Protein AF-A0A7C9NLP8-F1 (afdb_monomer_lite)

Structure (mmCIF, N/CA/C/O backbone):
data_AF-A0A7C9NLP8-F1
#
_entry.id   AF-A0A7C9NLP8-F1
#
loop_
_atom_site.group_PDB
_atom_site.id
_atom_site.type_symbol
_atom_site.label_atom_id
_atom_site.label_alt_id
_atom_site.label_comp_id
_atom_site.label_asym_id
_atom_site.label_entity_id
_atom_site.label_seq_id
_atom_site.pdbx_PDB_ins_code
_atom_site.Cartn_x
_atom_site.Cartn_y
_atom_site.Cartn_z
_atom_site.occupancy
_atom_site.B_iso_or_equiv
_atom_site.auth_seq_id
_atom_site.auth_comp_id
_atom_site.auth_asym_id
_atom_site.auth_atom_id
_atom_site.pdbx_PDB_model_num
ATOM 1 N N . MET A 1 1 ? -6.462 -31.521 17.961 1.00 46.88 1 MET A N 1
ATOM 2 C CA . MET A 1 1 ? -7.650 -30.690 18.252 1.00 46.88 1 MET A CA 1
ATOM 3 C C . MET A 1 1 ? -7.185 -29.260 18.517 1.00 46.88 1 MET A C 1
ATOM 5 O O . MET A 1 1 ? -6.992 -28.891 19.660 1.00 46.88 1 MET A O 1
ATOM 9 N N . PHE A 1 2 ? -6.935 -28.476 17.466 1.00 55.44 2 PHE A N 1
ATOM 10 C CA . PHE A 1 2 ? -6.657 -27.037 17.570 1.00 55.44 2 PHE A CA 1
ATOM 11 C C . PHE A 1 2 ? -7.689 -26.317 16.698 1.00 55.44 2 PHE A C 1
ATOM 13 O O . PHE A 1 2 ? -7.514 -26.178 15.493 1.00 55.44 2 PHE A O 1
ATOM 20 N N . ARG A 1 3 ? -8.830 -25.968 17.295 1.00 55.03 3 ARG A N 1
ATOM 21 C CA . ARG A 1 3 ? -9.886 -25.148 16.680 1.00 55.03 3 ARG A CA 1
ATOM 22 C C . ARG A 1 3 ? -10.400 -24.160 17.724 1.00 55.03 3 ARG A C 1
ATOM 24 O O . ARG A 1 3 ? -11.498 -24.298 18.242 1.00 55.03 3 ARG A O 1
ATOM 31 N N . GLY A 1 4 ? -9.558 -23.194 18.061 1.00 62.84 4 GLY A N 1
ATOM 32 C CA . GLY A 1 4 ? -9.968 -21.932 18.671 1.00 62.84 4 GLY A CA 1
ATOM 33 C C . GLY A 1 4 ? -9.378 -20.800 17.827 1.00 62.84 4 GLY A C 1
ATOM 34 O O . GLY A 1 4 ? -8.286 -20.995 17.285 1.00 62.84 4 GLY A O 1
ATOM 35 N N . PRO A 1 5 ? -10.076 -19.665 17.642 1.00 65.75 5 PRO A N 1
ATOM 36 C CA . PRO A 1 5 ? -9.507 -18.526 16.933 1.00 65.75 5 PRO A CA 1
ATOM 37 C C . PRO A 1 5 ? -8.230 -18.093 17.658 1.00 65.75 5 PRO A C 1
ATOM 39 O O . PRO A 1 5 ? -8.264 -17.776 18.845 1.00 65.75 5 PRO A O 1
ATOM 42 N N . ILE A 1 6 ? -7.098 -18.138 16.954 1.00 70.62 6 ILE A N 1
ATOM 43 C CA . ILE A 1 6 ? -5.818 -17.662 17.478 1.00 70.62 6 ILE A CA 1
ATOM 44 C C . ILE A 1 6 ? -5.991 -16.157 17.724 1.00 70.62 6 ILE A C 1
ATOM 46 O O . ILE A 1 6 ? -6.322 -15.443 16.772 1.00 70.62 6 ILE A O 1
ATOM 50 N N . PRO A 1 7 ? -5.821 -15.655 18.960 1.00 67.81 7 PRO A N 1
ATOM 51 C CA . PRO A 1 7 ? -5.897 -14.227 19.210 1.00 67.81 7 PRO A CA 1
ATOM 52 C C . PRO A 1 7 ? -4.739 -13.551 18.472 1.00 67.81 7 PRO A C 1
ATOM 54 O O . PRO A 1 7 ? -3.578 -13.672 18.859 1.00 67.81 7 PRO A O 1
ATOM 57 N N . LEU A 1 8 ? -5.058 -12.885 17.361 1.00 69.81 8 LEU A N 1
ATOM 58 C CA . LEU A 1 8 ? -4.087 -12.101 16.611 1.00 69.81 8 LEU A CA 1
ATOM 59 C C . LEU A 1 8 ? -3.717 -10.877 17.455 1.00 69.81 8 LEU A C 1
ATOM 61 O O . LEU A 1 8 ? -4.617 -10.146 17.883 1.00 69.81 8 LEU A O 1
ATOM 65 N N . PRO A 1 9 ? -2.421 -10.633 17.709 1.00 76.31 9 PRO A N 1
ATOM 66 C CA . PRO A 1 9 ? -2.021 -9.466 18.467 1.00 76.31 9 PRO A CA 1
ATOM 67 C C . PRO A 1 9 ? -2.441 -8.197 17.708 1.00 76.31 9 PRO A C 1
ATOM 69 O O . PRO A 1 9 ? -2.284 -8.135 16.485 1.00 76.31 9 PRO A O 1
ATOM 72 N N . PRO A 1 10 ? -2.940 -7.161 18.407 1.00 70.69 10 PRO A N 1
ATOM 73 C CA . PRO A 1 10 ? -3.459 -5.943 17.776 1.00 70.69 10 PRO A CA 1
ATOM 74 C C . PRO A 1 10 ? -2.398 -5.172 16.976 1.00 70.69 10 PRO A C 1
ATOM 76 O O . PRO A 1 10 ? -2.741 -4.363 16.120 1.00 70.69 10 PRO A O 1
ATOM 79 N N . ALA A 1 11 ? -1.114 -5.442 17.222 1.00 79.06 11 ALA A N 1
ATOM 80 C CA . ALA A 1 11 ? -0.002 -4.876 16.469 1.00 79.06 11 ALA A CA 1
ATOM 81 C C . ALA A 1 11 ? 0.175 -5.501 15.072 1.00 79.06 11 ALA A C 1
ATOM 83 O O . ALA A 1 11 ? 0.704 -4.842 14.181 1.00 79.06 11 ALA A O 1
ATOM 84 N N . LEU A 1 12 ? -0.270 -6.745 14.854 1.00 84.31 12 LEU A N 1
ATOM 85 C CA . LEU A 1 12 ? -0.026 -7.466 13.601 1.00 84.31 12 LEU A CA 1
ATOM 86 C C . LEU A 1 12 ? -0.678 -6.785 12.384 1.00 84.31 12 LEU A C 1
ATOM 88 O O . LEU A 1 12 ? 0.028 -6.565 11.402 1.00 84.31 12 LEU A O 1
ATOM 92 N N . PRO A 1 13 ? -1.968 -6.387 12.417 1.00 80.50 13 PRO A N 1
ATOM 93 C CA . PRO A 1 13 ? -2.584 -5.714 11.278 1.00 80.50 13 PRO A CA 1
ATOM 94 C C . PRO A 1 13 ? -1.885 -4.392 10.969 1.00 80.50 13 PRO A C 1
ATOM 96 O O . PRO A 1 13 ? -1.615 -4.106 9.813 1.00 80.50 13 PRO A O 1
ATOM 99 N N . ALA A 1 14 ? -1.532 -3.612 11.994 1.00 83.06 14 ALA A N 1
ATOM 100 C CA . ALA A 1 14 ? -0.823 -2.351 11.806 1.00 83.06 14 ALA A CA 1
ATOM 101 C C . ALA A 1 14 ? 0.552 -2.563 11.153 1.00 83.06 14 ALA A C 1
ATOM 103 O O . ALA A 1 14 ? 0.888 -1.855 10.207 1.00 83.06 14 ALA A O 1
ATOM 104 N N . ALA A 1 15 ? 1.309 -3.569 11.602 1.00 87.50 15 ALA A N 1
ATOM 105 C CA . ALA A 1 15 ? 2.596 -3.920 11.009 1.00 87.50 15 ALA A CA 1
ATOM 106 C C . ALA A 1 15 ? 2.454 -4.324 9.535 1.00 87.50 15 ALA A C 1
ATOM 108 O O . ALA A 1 15 ? 3.212 -3.839 8.703 1.00 87.50 15 ALA A O 1
ATOM 109 N N . VAL A 1 16 ? 1.454 -5.145 9.199 1.00 88.56 16 VAL A N 1
ATOM 110 C CA . VAL A 1 16 ? 1.171 -5.541 7.809 1.00 88.56 16 VAL A CA 1
ATOM 111 C C . VAL A 1 16 ? 0.894 -4.315 6.938 1.00 88.56 16 VAL A C 1
ATOM 113 O O . VAL A 1 16 ? 1.497 -4.176 5.883 1.00 88.56 16 VAL A O 1
ATOM 116 N N . MET A 1 17 ? 0.050 -3.388 7.396 1.00 86.69 17 MET A N 1
ATOM 117 C CA . MET A 1 17 ? -0.269 -2.171 6.639 1.00 86.69 17 MET A CA 1
ATOM 118 C C . MET A 1 17 ? 0.962 -1.297 6.390 1.00 86.69 17 MET A C 1
ATOM 120 O O . MET A 1 17 ? 1.144 -0.796 5.285 1.00 86.69 17 MET A O 1
ATOM 124 N N . VAL A 1 18 ? 1.814 -1.125 7.404 1.00 87.62 18 VAL A N 1
ATOM 125 C CA . VAL A 1 18 ? 3.046 -0.334 7.285 1.00 87.62 18 VAL A CA 1
ATOM 126 C C . VAL A 1 18 ? 4.044 -1.005 6.346 1.00 87.62 18 VAL A C 1
ATOM 128 O O . VAL A 1 18 ? 4.648 -0.321 5.528 1.00 87.62 18 VAL A O 1
ATOM 131 N N . LEU A 1 19 ? 4.203 -2.328 6.434 1.00 91.94 19 LEU A N 1
ATOM 132 C CA . LEU A 1 19 ? 5.106 -3.081 5.565 1.00 91.94 19 LEU A CA 1
ATOM 133 C C . LEU A 1 19 ? 4.666 -3.020 4.101 1.00 91.94 19 LEU A C 1
ATOM 135 O O . LEU A 1 19 ? 5.502 -2.744 3.249 1.00 91.94 19 LEU A O 1
ATOM 139 N N . LEU A 1 20 ? 3.373 -3.208 3.823 1.00 89.31 20 LEU A N 1
ATOM 140 C CA . LEU A 1 20 ? 2.816 -3.102 2.468 1.00 89.31 20 LEU A CA 1
ATOM 141 C C . LEU A 1 20 ? 2.961 -1.676 1.916 1.00 89.31 20 LEU A C 1
ATOM 143 O O . LEU A 1 20 ? 3.377 -1.476 0.781 1.00 89.31 20 LEU A O 1
ATOM 147 N N . ALA A 1 21 ? 2.686 -0.660 2.738 1.00 90.31 21 ALA A N 1
ATOM 148 C CA . ALA A 1 21 ? 2.870 0.731 2.334 1.00 90.31 21 ALA A CA 1
ATOM 149 C C . ALA A 1 21 ? 4.341 1.064 2.038 1.00 90.31 21 ALA A C 1
ATOM 151 O O . ALA A 1 21 ? 4.640 1.758 1.066 1.00 90.31 21 ALA A O 1
ATOM 152 N N . ALA A 1 22 ? 5.261 0.568 2.869 1.00 91.81 22 ALA A N 1
ATOM 153 C CA . ALA A 1 22 ? 6.692 0.762 2.685 1.00 91.81 22 ALA A CA 1
ATOM 154 C 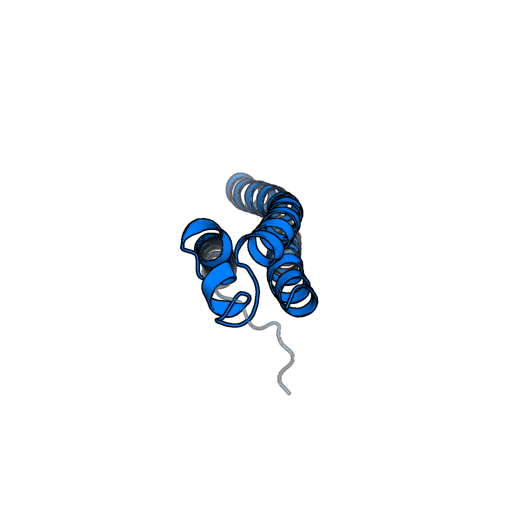C . ALA A 1 22 ? 7.200 0.044 1.433 1.00 91.81 22 ALA A C 1
ATOM 156 O O . ALA A 1 22 ? 7.933 0.651 0.657 1.00 91.81 22 ALA A O 1
ATOM 157 N N . LEU A 1 23 ? 6.792 -1.208 1.216 1.00 90.62 23 LEU A N 1
ATOM 158 C CA . LEU A 1 23 ? 7.168 -1.987 0.041 1.00 90.62 23 LEU A CA 1
ATOM 159 C C . LEU A 1 23 ? 6.665 -1.311 -1.239 1.00 90.62 23 LEU A C 1
ATOM 161 O O . LEU A 1 23 ? 7.471 -1.027 -2.122 1.00 90.62 23 LEU A O 1
ATOM 165 N N . TRP A 1 24 ? 5.387 -0.927 -1.289 1.00 93.38 24 TRP A N 1
ATOM 166 C CA . TRP A 1 24 ? 4.837 -0.148 -2.399 1.00 93.38 24 TRP A CA 1
ATOM 167 C C . TRP A 1 24 ? 5.602 1.166 -2.633 1.00 93.38 24 TRP A C 1
ATOM 169 O O . TRP A 1 24 ? 5.992 1.474 -3.760 1.00 93.38 24 TRP A O 1
ATOM 179 N N . GLY A 1 25 ? 5.872 1.932 -1.572 1.00 87.19 25 GLY A N 1
ATOM 180 C CA . GLY A 1 25 ? 6.587 3.205 -1.670 1.00 87.19 25 GLY A CA 1
ATOM 181 C C . GLY A 1 25 ? 8.027 3.050 -2.165 1.00 87.19 25 GLY A C 1
ATOM 182 O O . GLY A 1 25 ? 8.478 3.827 -3.004 1.00 87.19 25 GLY A O 1
ATOM 183 N N . LEU A 1 26 ? 8.744 2.028 -1.699 1.00 88.31 26 LEU A N 1
ATOM 184 C CA . LEU A 1 26 ? 10.092 1.708 -2.173 1.00 88.31 26 LEU A CA 1
ATOM 185 C C . LEU A 1 26 ? 10.074 1.297 -3.653 1.00 88.31 26 LEU A C 1
ATOM 187 O O . LEU A 1 26 ? 10.895 1.782 -4.431 1.00 88.31 26 LEU A O 1
ATOM 191 N N . SER A 1 27 ? 9.106 0.476 -4.069 1.00 84.56 27 SER A N 1
ATOM 192 C CA . SER A 1 27 ? 8.944 0.069 -5.469 1.00 84.56 27 SER A CA 1
ATOM 193 C C . SER A 1 27 ? 8.708 1.251 -6.408 1.00 84.56 27 SER A C 1
ATOM 195 O O . SER A 1 27 ? 9.317 1.295 -7.477 1.00 84.56 27 SER A O 1
ATOM 197 N N . VAL A 1 28 ? 7.870 2.212 -6.004 1.00 84.00 28 VAL A N 1
ATOM 198 C CA . VAL A 1 28 ? 7.498 3.376 -6.826 1.00 84.00 28 VAL A CA 1
ATOM 199 C C . VAL A 1 28 ? 8.548 4.485 -6.790 1.00 84.00 28 VAL A C 1
ATOM 201 O O . VAL A 1 28 ? 8.923 5.010 -7.835 1.00 84.00 28 VAL A O 1
ATOM 204 N N . TYR A 1 29 ? 9.006 4.875 -5.599 1.00 84.31 29 TYR A N 1
ATOM 205 C CA . TYR A 1 29 ? 9.795 6.098 -5.415 1.00 84.31 29 TYR A CA 1
ATOM 206 C C . TYR A 1 29 ? 11.292 5.846 -5.269 1.00 84.31 29 TYR A C 1
ATOM 208 O O . TYR A 1 29 ? 12.084 6.701 -5.655 1.00 84.31 29 TYR A O 1
ATOM 216 N N . ALA A 1 30 ? 11.703 4.699 -4.718 1.00 82.50 30 ALA A N 1
ATOM 217 C CA . ALA A 1 30 ? 13.122 4.394 -4.518 1.00 82.50 30 ALA A CA 1
ATOM 218 C C . ALA A 1 30 ? 13.772 3.731 -5.744 1.00 82.50 30 ALA A C 1
ATOM 220 O O . ALA A 1 30 ? 14.929 3.328 -5.674 1.00 82.50 30 ALA A O 1
ATOM 221 N N . GLY A 1 31 ? 13.038 3.600 -6.855 1.00 77.19 31 GLY A N 1
ATOM 222 C CA . GLY A 1 31 ? 13.533 3.010 -8.100 1.00 77.19 31 GLY A CA 1
ATOM 223 C C . GLY A 1 31 ? 13.616 1.483 -8.088 1.00 77.19 31 GLY A C 1
ATOM 224 O O . GLY A 1 31 ? 14.008 0.901 -9.092 1.00 77.19 31 GLY A O 1
ATOM 225 N N . TRP A 1 32 ? 13.200 0.816 -7.002 1.00 82.69 32 TRP A N 1
ATOM 226 C CA . TRP A 1 32 ? 13.325 -0.641 -6.867 1.00 82.69 32 TRP A CA 1
ATOM 227 C C . TRP A 1 32 ? 12.517 -1.395 -7.927 1.00 82.69 32 TRP A C 1
ATOM 229 O O . TRP A 1 32 ? 12.948 -2.453 -8.371 1.00 82.69 32 TRP A O 1
ATOM 239 N N . GLY A 1 33 ? 11.370 -0.856 -8.359 1.00 79.56 33 GLY A N 1
ATOM 240 C CA . GLY A 1 33 ? 10.602 -1.434 -9.463 1.00 79.56 33 GLY A CA 1
ATOM 241 C C . GLY A 1 33 ? 11.354 -1.355 -10.794 1.00 79.56 33 GLY A C 1
ATOM 242 O O . GLY A 1 33 ? 11.467 -2.351 -11.498 1.00 79.56 33 GLY A O 1
ATOM 243 N N . LEU A 1 34 ? 11.930 -0.195 -11.115 1.00 79.25 34 LEU A N 1
ATOM 244 C CA . LEU A 1 34 ? 12.694 -0.018 -12.354 1.00 79.25 34 LEU A CA 1
ATOM 245 C C . LEU A 1 34 ? 13.943 -0.907 -12.373 1.00 79.25 34 LEU A C 1
ATOM 247 O O . LEU A 1 34 ? 14.198 -1.565 -13.375 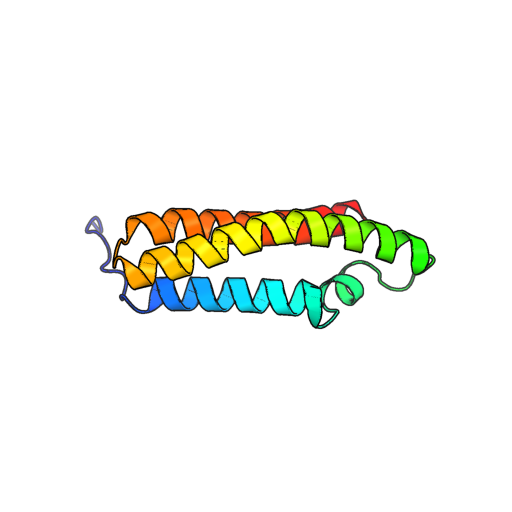1.00 79.25 34 LEU A O 1
ATOM 251 N N . GLU A 1 35 ? 14.673 -0.989 -11.261 1.00 82.44 35 GLU A N 1
ATOM 252 C CA . GLU A 1 35 ? 15.862 -1.842 -11.137 1.00 82.44 35 GLU A CA 1
ATOM 253 C C . GLU A 1 35 ? 15.517 -3.337 -11.270 1.00 82.44 35 GLU A C 1
ATOM 255 O O . GLU A 1 35 ? 16.245 -4.095 -11.906 1.00 82.44 35 GLU A O 1
ATOM 260 N N . ALA A 1 36 ? 14.394 -3.770 -10.681 1.00 80.94 36 ALA A N 1
ATOM 261 C CA . ALA A 1 36 ? 13.982 -5.173 -10.679 1.00 80.94 36 ALA A CA 1
ATOM 262 C C . ALA A 1 36 ? 13.428 -5.652 -12.027 1.00 80.94 36 ALA A C 1
ATOM 264 O O . ALA A 1 36 ? 13.571 -6.831 -12.348 1.00 80.94 36 ALA A O 1
ATOM 265 N N . PHE A 1 37 ? 12.780 -4.769 -12.791 1.00 78.81 37 PHE A N 1
ATOM 266 C CA . PHE A 1 37 ? 12.054 -5.160 -14.000 1.00 78.81 37 PHE A CA 1
ATOM 267 C C . PHE A 1 37 ? 12.656 -4.631 -15.309 1.00 78.81 37 PHE A C 1
ATOM 269 O O . PHE A 1 37 ? 12.502 -5.287 -16.329 1.00 78.81 37 PHE A O 1
ATOM 276 N N . CYS A 1 38 ? 13.354 -3.491 -15.309 1.00 78.31 38 CYS A N 1
ATOM 277 C CA . CYS A 1 38 ? 13.919 -2.882 -16.524 1.00 78.31 38 CYS A CA 1
ATOM 278 C C . CYS A 1 38 ? 15.425 -3.176 -16.719 1.00 78.31 38 CYS A C 1
ATOM 280 O O . CYS A 1 38 ? 16.155 -2.354 -17.275 1.00 78.31 38 CYS A O 1
ATOM 282 N N . ALA A 1 39 ? 15.935 -4.320 -16.250 1.00 66.75 39 ALA A N 1
ATOM 283 C CA . ALA A 1 39 ? 17.373 -4.606 -16.263 1.00 66.75 39 ALA A CA 1
ATOM 284 C C . ALA A 1 39 ? 17.969 -4.849 -17.679 1.00 66.75 39 ALA A C 1
ATOM 286 O O . ALA A 1 39 ? 17.475 -5.656 -18.459 1.00 66.75 39 ALA A O 1
ATOM 287 N N . SER A 1 40 ? 19.067 -4.127 -17.959 1.00 60.44 40 SER A N 1
ATOM 288 C CA . SER A 1 40 ? 20.152 -4.244 -18.971 1.00 60.44 40 SER A CA 1
ATOM 289 C C . SER A 1 40 ? 19.915 -4.705 -20.427 1.00 60.44 40 SER A C 1
ATOM 291 O O . SER A 1 40 ? 20.905 -4.939 -21.126 1.00 60.44 40 SER A O 1
ATOM 293 N N . GLY A 1 41 ? 18.683 -4.796 -20.933 1.00 56.81 41 GLY A N 1
ATOM 294 C CA . GLY A 1 41 ? 18.431 -5.248 -22.316 1.00 56.81 41 GLY A CA 1
ATOM 295 C C . GLY A 1 41 ? 17.637 -4.299 -23.218 1.00 56.81 41 GLY A C 1
ATOM 296 O O . GLY A 1 41 ? 17.895 -4.251 -24.421 1.00 56.81 41 GLY A O 1
ATOM 297 N N . GLU A 1 42 ? 16.689 -3.546 -22.661 1.00 61.06 42 GLU A N 1
ATOM 298 C CA . GLU A 1 42 ? 15.768 -2.704 -23.433 1.00 61.06 42 GLU A CA 1
ATOM 299 C C . GLU A 1 42 ? 16.155 -1.218 -23.411 1.00 61.06 42 GLU A C 1
ATOM 301 O O . GLU A 1 42 ? 16.750 -0.742 -22.438 1.00 61.06 42 GLU A O 1
ATOM 306 N N . PRO A 1 43 ? 15.820 -0.450 -24.469 1.00 61.28 43 PRO A N 1
ATOM 307 C CA . PRO A 1 43 ? 15.948 1.000 -24.429 1.00 61.28 43 PRO A CA 1
ATOM 308 C C . PRO A 1 43 ? 15.115 1.538 -23.259 1.00 61.28 43 PRO A C 1
ATOM 310 O O . PRO A 1 43 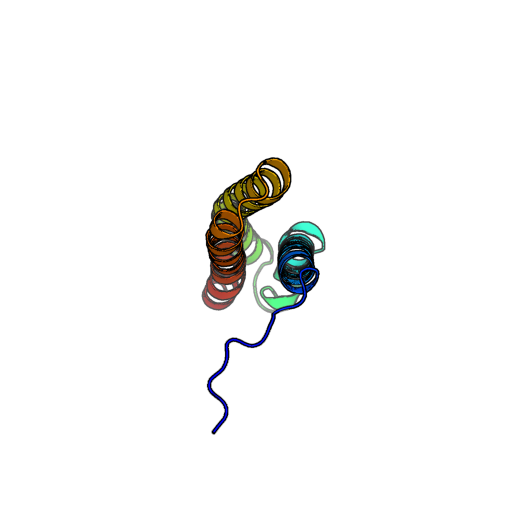? 13.903 1.333 -23.194 1.00 61.28 43 PRO A O 1
ATOM 313 N N . ALA A 1 44 ? 15.788 2.220 -22.328 1.00 59.78 44 ALA A N 1
ATOM 314 C CA . ALA A 1 44 ? 15.237 2.672 -21.047 1.00 59.78 44 ALA A CA 1
ATOM 315 C C . ALA A 1 44 ? 13.921 3.471 -21.167 1.00 59.78 44 ALA A C 1
ATOM 317 O O . ALA A 1 44 ? 13.123 3.494 -20.228 1.00 59.78 44 ALA A O 1
ATOM 318 N N . ASP A 1 45 ? 13.679 4.082 -22.327 1.00 64.88 45 ASP A N 1
ATOM 319 C CA . ASP A 1 45 ? 12.504 4.903 -22.605 1.00 64.88 45 ASP A CA 1
ATOM 320 C C . ASP A 1 45 ? 11.199 4.085 -22.717 1.00 64.88 45 ASP A C 1
ATOM 322 O O . ASP A 1 45 ? 10.151 4.550 -22.264 1.00 64.88 45 ASP A O 1
ATOM 326 N N . ASP A 1 46 ? 11.243 2.853 -23.242 1.00 76.06 46 ASP A N 1
ATOM 327 C CA . ASP A 1 46 ? 10.034 2.041 -23.484 1.00 76.06 46 ASP A CA 1
ATOM 328 C C . ASP A 1 46 ? 9.591 1.274 -22.220 1.00 76.06 46 ASP A C 1
ATOM 330 O O . ASP A 1 46 ? 8.412 1.302 -21.841 1.00 76.06 46 ASP A O 1
ATOM 334 N N . CYS A 1 47 ? 10.541 0.673 -21.488 1.00 79.44 47 CYS A N 1
ATOM 335 C CA . CYS A 1 47 ? 10.258 0.021 -20.201 1.00 79.44 47 CYS A CA 1
ATOM 336 C C . CYS A 1 47 ? 9.830 1.045 -19.139 1.00 79.44 47 CYS A C 1
ATOM 338 O O . CYS A 1 47 ? 8.832 0.846 -18.440 1.00 79.44 47 CYS A O 1
ATOM 340 N N . GLY A 1 48 ? 10.513 2.195 -19.068 1.00 78.69 48 GLY A N 1
ATOM 341 C CA . GLY A 1 48 ? 10.153 3.284 -18.159 1.00 78.69 48 GLY A CA 1
ATOM 342 C C . GLY A 1 48 ? 8.742 3.826 -18.410 1.00 78.69 48 GLY A C 1
ATOM 343 O O . GLY A 1 48 ? 7.983 4.032 -17.460 1.00 7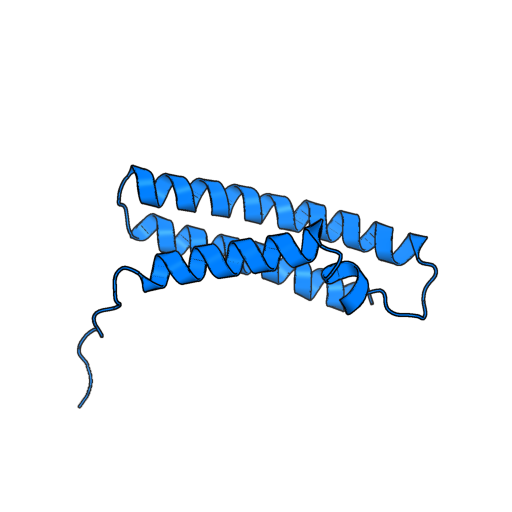8.69 48 GLY A O 1
ATOM 344 N N . GLY A 1 49 ? 8.344 3.991 -19.678 1.0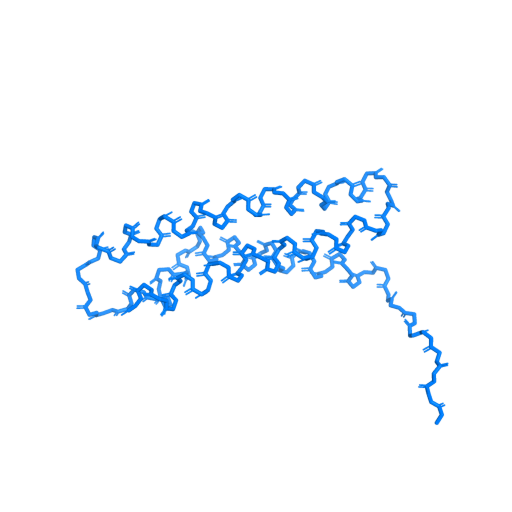0 82.50 49 GLY A N 1
ATOM 345 C CA . GLY A 1 49 ? 6.998 4.440 -20.052 1.00 82.50 49 GLY A CA 1
ATOM 346 C C . GLY A 1 49 ? 5.892 3.463 -19.640 1.00 82.50 49 GLY A C 1
ATOM 347 O O . GLY A 1 49 ? 4.876 3.868 -19.065 1.00 82.50 49 GLY A O 1
ATOM 348 N N . ARG A 1 50 ? 6.097 2.159 -19.860 1.00 81.31 50 ARG A N 1
ATOM 349 C CA . ARG A 1 50 ? 5.163 1.109 -19.409 1.00 81.31 50 ARG A CA 1
ATOM 350 C C . ARG A 1 50 ? 5.068 1.048 -17.888 1.00 81.31 50 ARG A C 1
ATOM 352 O O . ARG A 1 50 ? 3.962 1.001 -17.346 1.00 81.31 50 ARG A O 1
ATOM 359 N N . MET A 1 51 ? 6.202 1.131 -17.194 1.00 83.50 51 MET A N 1
ATOM 360 C CA . MET A 1 51 ? 6.246 1.158 -15.730 1.00 83.50 51 MET A CA 1
ATOM 361 C C . MET A 1 51 ? 5.568 2.390 -15.145 1.00 83.50 51 MET A C 1
ATOM 363 O O . MET A 1 51 ? 4.920 2.283 -14.104 1.00 83.50 51 MET A O 1
ATOM 367 N N . ALA A 1 52 ? 5.640 3.542 -15.815 1.00 85.38 52 ALA A N 1
ATOM 368 C CA . ALA A 1 52 ? 4.914 4.739 -15.400 1.00 85.38 52 ALA A CA 1
ATOM 369 C C . ALA A 1 52 ? 3.392 4.518 -15.440 1.00 85.38 52 ALA A C 1
ATOM 371 O O . ALA A 1 52 ? 2.692 4.887 -14.495 1.00 85.38 52 ALA A O 1
ATOM 372 N N . LEU A 1 53 ? 2.877 3.852 -16.480 1.00 86.38 53 LEU A N 1
ATOM 373 C CA . LEU A 1 53 ? 1.458 3.495 -16.575 1.00 86.38 53 LEU A CA 1
ATOM 374 C C . LEU A 1 53 ? 1.051 2.486 -15.487 1.00 86.38 53 LEU A C 1
ATOM 376 O O . LEU A 1 53 ? 0.048 2.688 -14.802 1.00 86.38 53 LEU A O 1
ATOM 380 N N . VAL A 1 54 ? 1.844 1.428 -15.289 1.00 87.62 54 VAL A N 1
ATOM 381 C CA . VAL A 1 54 ? 1.618 0.414 -14.240 1.00 87.62 54 VAL A CA 1
ATOM 382 C C . VAL A 1 54 ? 1.607 1.058 -12.851 1.00 87.62 54 VAL A C 1
ATOM 384 O O . VAL A 1 54 ? 0.705 0.808 -12.048 1.00 87.62 54 VAL A O 1
ATOM 387 N N . THR A 1 55 ? 2.560 1.952 -12.593 1.00 88.69 55 THR A N 1
ATOM 388 C CA . THR A 1 55 ? 2.658 2.736 -11.358 1.00 88.69 55 THR A CA 1
ATOM 389 C C . THR A 1 55 ? 1.439 3.633 -11.169 1.00 88.69 55 THR A C 1
ATOM 391 O O . THR A 1 55 ? 0.878 3.677 -10.074 1.00 88.69 55 THR A O 1
ATOM 394 N N . ALA A 1 56 ? 0.970 4.305 -12.225 1.00 88.19 56 ALA A N 1
ATOM 395 C CA . ALA A 1 56 ? -0.221 5.147 -12.155 1.00 88.19 56 ALA A CA 1
ATOM 396 C C . ALA A 1 56 ? -1.469 4.330 -11.784 1.00 88.19 56 ALA A C 1
ATOM 398 O O . ALA A 1 56 ? -2.218 4.726 -10.891 1.00 88.19 56 ALA A O 1
ATOM 399 N N . VAL A 1 57 ? -1.670 3.155 -12.388 1.00 89.50 57 VAL A N 1
ATOM 400 C CA . VAL A 1 57 ? -2.810 2.283 -12.053 1.00 89.50 57 VAL A CA 1
ATOM 401 C C . VAL A 1 57 ? -2.686 1.736 -10.630 1.00 89.50 57 VAL A C 1
ATOM 403 O O . VAL A 1 57 ? -3.656 1.778 -9.875 1.00 89.50 57 VAL A O 1
ATOM 406 N N . SER A 1 58 ? -1.492 1.295 -10.227 1.00 90.19 58 SER A N 1
ATOM 407 C CA . SER A 1 58 ? -1.207 0.849 -8.857 1.00 90.19 58 SER A CA 1
ATOM 408 C C . SER A 1 58 ? -1.476 1.952 -7.821 1.00 90.19 58 SER A C 1
ATOM 410 O O . SER A 1 58 ? -2.047 1.687 -6.760 1.00 90.19 58 SER A O 1
ATOM 412 N N . SER A 1 59 ? -1.156 3.209 -8.146 1.00 89.12 59 SER A N 1
ATOM 413 C CA . SER A 1 59 ? -1.337 4.348 -7.238 1.00 89.12 59 SER A CA 1
ATOM 414 C C . SER A 1 59 ? -2.799 4.598 -6.859 1.00 89.12 59 SER A C 1
ATOM 416 O O . SER A 1 59 ? -3.075 4.983 -5.723 1.00 89.12 59 SER A O 1
ATOM 418 N N . LEU A 1 60 ? -3.754 4.294 -7.746 1.00 91.00 60 LEU A N 1
ATOM 419 C CA . LEU A 1 60 ? -5.186 4.389 -7.440 1.00 91.00 60 LEU A CA 1
ATOM 420 C C . LEU A 1 60 ? -5.575 3.441 -6.299 1.00 91.00 60 LEU A C 1
ATOM 422 O O . LEU A 1 60 ? -6.273 3.839 -5.364 1.00 91.00 60 LEU A O 1
ATOM 426 N N . PHE A 1 61 ? -5.076 2.204 -6.337 1.00 88.81 61 PHE A N 1
ATOM 427 C CA . PHE A 1 61 ? -5.294 1.232 -5.267 1.00 88.81 61 PHE A CA 1
ATOM 428 C C . PHE A 1 61 ? -4.586 1.651 -3.979 1.00 88.81 61 PHE A C 1
ATOM 430 O O . PHE A 1 61 ? -5.179 1.539 -2.907 1.00 88.81 61 PHE A O 1
ATOM 437 N N . ALA A 1 62 ? -3.371 2.201 -4.071 1.00 88.69 62 ALA A N 1
ATOM 438 C CA . ALA A 1 62 ? -2.630 2.697 -2.912 1.00 88.69 62 ALA A CA 1
ATOM 439 C C . ALA A 1 62 ? -3.341 3.872 -2.216 1.00 88.69 62 ALA A C 1
ATOM 441 O O . ALA A 1 62 ? -3.397 3.919 -0.985 1.00 88.69 62 ALA A O 1
ATOM 442 N N . VAL A 1 63 ? -3.958 4.790 -2.971 1.00 92.00 63 VAL A N 1
ATOM 443 C CA . VAL A 1 63 ? -4.772 5.886 -2.414 1.00 92.00 63 VAL A CA 1
ATOM 444 C C . VAL A 1 63 ? -5.980 5.335 -1.658 1.00 92.00 63 VAL A C 1
ATOM 446 O O . VAL A 1 63 ? -6.221 5.725 -0.513 1.00 92.00 63 VAL A O 1
ATOM 449 N N . VAL A 1 64 ? -6.713 4.393 -2.259 1.00 90.69 64 VAL A N 1
ATOM 450 C CA . VAL A 1 64 ? -7.863 3.742 -1.610 1.00 90.69 64 VAL A CA 1
ATOM 451 C C . VAL A 1 64 ? -7.421 2.991 -0.353 1.00 90.69 64 VAL A C 1
ATOM 453 O O . VAL A 1 64 ? -8.043 3.137 0.700 1.00 90.69 64 VAL A O 1
ATOM 456 N N . ALA A 1 65 ? -6.323 2.239 -0.428 1.00 90.12 65 ALA A N 1
ATOM 457 C CA . ALA A 1 65 ? -5.761 1.509 0.702 1.00 90.12 65 ALA A CA 1
ATOM 458 C C . ALA A 1 65 ? -5.387 2.457 1.846 1.00 90.12 65 ALA A C 1
ATOM 460 O O . ALA A 1 65 ? -5.780 2.236 2.993 1.00 90.12 65 ALA A O 1
ATOM 46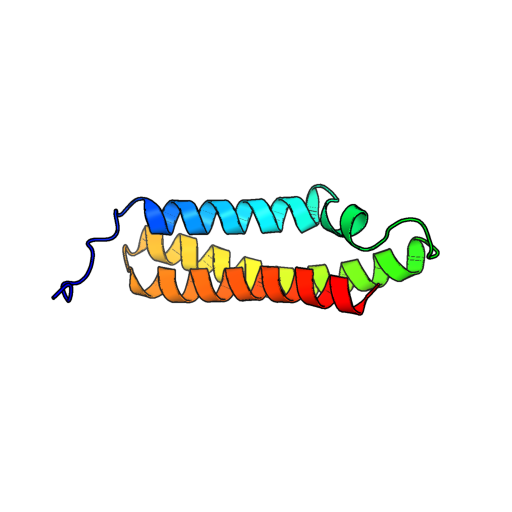1 N N . THR A 1 66 ? -4.706 3.559 1.537 1.00 89.50 66 THR A N 1
ATOM 462 C CA . THR A 1 66 ? -4.308 4.580 2.515 1.00 89.50 66 THR A CA 1
ATOM 463 C C . THR A 1 66 ? -5.528 5.217 3.178 1.00 89.50 66 THR A C 1
ATOM 465 O O . THR A 1 66 ? -5.596 5.281 4.407 1.00 89.50 66 THR A O 1
ATOM 468 N N . ALA A 1 67 ? -6.541 5.604 2.397 1.00 90.56 67 ALA A N 1
ATOM 469 C CA . ALA A 1 67 ? -7.781 6.174 2.923 1.00 90.56 67 ALA A CA 1
ATOM 470 C C . ALA A 1 67 ? -8.519 5.197 3.855 1.00 90.56 67 ALA A C 1
ATOM 472 O O . ALA A 1 67 ? -8.966 5.586 4.936 1.00 90.56 67 ALA A O 1
ATOM 473 N N . LEU A 1 68 ? -8.599 3.916 3.482 1.00 88.81 68 LEU A N 1
ATOM 474 C CA . LEU A 1 68 ? -9.203 2.872 4.315 1.00 88.81 68 LEU A CA 1
ATOM 475 C C . LEU A 1 68 ? -8.393 2.604 5.588 1.00 88.81 68 LEU A C 1
ATOM 477 O O . LEU A 1 68 ? -8.988 2.380 6.639 1.00 88.81 68 LEU A O 1
ATOM 481 N N . THR A 1 69 ? -7.062 2.669 5.519 1.00 87.50 69 THR A N 1
ATOM 482 C CA . THR A 1 69 ? -6.163 2.517 6.678 1.00 87.50 69 THR A CA 1
ATOM 483 C C . THR A 1 69 ? -6.398 3.629 7.693 1.00 87.50 69 THR A C 1
ATOM 485 O O . THR A 1 69 ? -6.653 3.364 8.869 1.00 87.50 69 THR A O 1
ATOM 488 N N . ILE A 1 70 ? -6.389 4.880 7.224 1.00 89.50 70 ILE A N 1
ATOM 489 C CA . ILE A 1 70 ? -6.639 6.063 8.054 1.00 89.50 70 ILE A CA 1
ATOM 490 C C . ILE A 1 70 ? -8.056 5.999 8.631 1.00 89.50 70 ILE A C 1
ATOM 492 O O . ILE A 1 70 ? -8.247 6.178 9.833 1.00 89.50 70 ILE A O 1
ATOM 496 N N . GLY A 1 71 ? -9.053 5.668 7.806 1.00 87.31 71 GLY A N 1
ATOM 497 C CA . GLY A 1 71 ? -10.438 5.506 8.244 1.00 87.31 71 GLY A CA 1
ATOM 498 C C . GLY A 1 71 ? -10.606 4.406 9.294 1.00 87.31 71 GLY A C 1
ATOM 499 O O . GLY A 1 71 ? -11.350 4.585 10.261 1.00 87.31 71 GLY A O 1
ATOM 500 N N . ALA A 1 72 ? -9.890 3.287 9.157 1.00 86.50 72 ALA A N 1
ATOM 501 C CA . ALA A 1 72 ? -9.883 2.205 10.137 1.00 86.50 72 ALA A CA 1
ATOM 502 C C . ALA A 1 72 ? -9.330 2.661 11.488 1.00 86.50 72 ALA A C 1
ATOM 504 O O . ALA A 1 72 ? -9.907 2.317 12.519 1.00 86.50 72 ALA A O 1
ATOM 505 N N . TRP A 1 73 ? -8.254 3.450 11.491 1.00 84.06 73 TRP A N 1
ATOM 506 C CA . TRP A 1 73 ? -7.662 3.989 12.714 1.00 84.06 73 TRP A CA 1
ATOM 507 C C . TRP A 1 73 ? -8.541 5.048 13.375 1.00 84.06 73 TRP A C 1
ATOM 509 O O . TRP A 1 73 ? -8.754 4.976 14.581 1.00 84.06 73 TRP A O 1
ATOM 519 N N . LEU A 1 74 ? -9.123 5.964 12.599 1.00 88.31 74 LEU A N 1
ATOM 520 C CA . LEU A 1 74 ? -9.997 7.019 13.124 1.00 88.31 74 LEU A CA 1
ATOM 521 C C . LEU A 1 74 ? -11.317 6.481 13.687 1.00 88.31 74 LEU A C 1
ATOM 523 O O . LEU A 1 74 ? -11.835 7.008 14.666 1.00 88.31 74 LEU A O 1
ATOM 527 N N . THR A 1 75 ? -11.878 5.441 13.069 1.00 86.88 75 THR A N 1
ATOM 528 C CA . THR A 1 75 ? -13.173 4.871 13.484 1.00 86.88 75 THR A CA 1
ATOM 529 C C . THR A 1 75 ? -13.040 3.624 14.356 1.00 86.88 75 THR A C 1
ATOM 531 O O . THR A 1 75 ? -14.052 3.088 14.808 1.00 86.88 75 THR A O 1
ATOM 534 N N . TRP A 1 76 ? -11.810 3.138 14.559 1.00 79.94 76 TRP A N 1
ATOM 535 C CA . TRP A 1 76 ? -11.481 1.892 15.259 1.00 79.94 76 TRP A CA 1
ATOM 536 C C . TRP A 1 76 ? -12.239 0.659 14.725 1.00 79.94 76 TRP A C 1
ATOM 538 O O . TRP A 1 76 ? -12.490 -0.322 15.429 1.00 79.94 76 TRP A O 1
ATOM 548 N N . ARG A 1 77 ? -12.630 0.690 13.443 1.00 82.69 77 ARG A N 1
ATOM 549 C CA . ARG A 1 77 ? -13.397 -0.378 12.789 1.00 82.69 77 ARG A CA 1
ATOM 550 C C . ARG A 1 77 ? -12.467 -1.398 12.147 1.00 82.69 77 ARG A C 1
ATOM 552 O O . ARG A 1 77 ? -12.028 -1.221 11.014 1.00 82.69 77 ARG A O 1
ATOM 559 N N . ALA A 1 78 ? -12.286 -2.539 12.810 1.00 79.06 78 ALA A N 1
ATOM 560 C CA . ALA A 1 78 ? -11.463 -3.646 12.307 1.00 79.06 78 ALA A CA 1
ATOM 561 C C . ALA A 1 78 ? -11.871 -4.154 10.907 1.00 79.06 78 ALA A C 1
ATOM 563 O O . ALA A 1 78 ? -11.028 -4.619 10.148 1.00 79.06 78 ALA A O 1
ATOM 564 N N . ARG A 1 79 ? -13.150 -4.024 10.521 1.00 81.19 79 ARG A N 1
ATOM 565 C CA . ARG A 1 79 ? -13.625 -4.401 9.175 1.00 81.19 79 ARG A CA 1
ATOM 566 C C . ARG A 1 79 ? -12.963 -3.586 8.060 1.00 81.19 79 ARG A C 1
ATOM 568 O O . ARG A 1 79 ? -12.749 -4.124 6.983 1.00 81.19 79 ARG A O 1
ATOM 575 N N . LEU A 1 80 ? -12.623 -2.320 8.315 1.00 83.56 80 LEU A N 1
ATOM 576 C CA . LEU A 1 80 ? -11.951 -1.460 7.336 1.00 83.56 80 LEU A CA 1
ATOM 577 C C . LEU A 1 80 ? -10.516 -1.921 7.061 1.00 83.56 80 LEU A C 1
ATOM 579 O O . LEU A 1 80 ? -10.053 -1.778 5.936 1.00 83.56 80 LEU A O 1
ATOM 583 N N . LEU A 1 81 ? -9.854 -2.555 8.038 1.00 81.88 81 LEU A N 1
ATOM 584 C CA . LEU A 1 81 ? -8.513 -3.117 7.855 1.00 81.88 81 LEU A CA 1
ATOM 585 C C . LEU A 1 81 ? -8.503 -4.248 6.826 1.00 81.88 81 LEU A C 1
ATOM 587 O O . LEU A 1 81 ? -7.569 -4.334 6.045 1.00 81.88 81 LEU A O 1
ATOM 591 N N . VAL A 1 82 ? -9.549 -5.080 6.772 1.00 85.56 82 VAL A N 1
ATOM 592 C CA . VAL A 1 82 ? -9.635 -6.167 5.780 1.00 85.56 82 VAL A CA 1
ATOM 593 C C . VAL A 1 82 ? -9.678 -5.600 4.360 1.00 85.56 82 VAL A C 1
ATOM 595 O O . VAL A 1 82 ? -8.935 -6.051 3.492 1.00 85.56 82 VAL A O 1
ATOM 598 N N . TYR A 1 83 ? -10.501 -4.574 4.134 1.00 88.31 83 TYR A N 1
ATOM 599 C CA . TYR A 1 83 ? -10.567 -3.896 2.839 1.00 88.31 83 TYR A CA 1
ATOM 600 C C . TYR A 1 83 ? -9.267 -3.160 2.509 1.00 88.31 83 TYR A C 1
ATOM 602 O O . TYR A 1 83 ? -8.836 -3.165 1.361 1.00 88.31 83 TYR A O 1
ATOM 610 N N . ALA A 1 84 ? -8.624 -2.563 3.513 1.00 87.50 84 ALA A N 1
ATOM 611 C CA . ALA A 1 84 ? -7.359 -1.867 3.339 1.00 87.50 84 ALA A CA 1
ATOM 612 C C . ALA A 1 84 ? -6.220 -2.837 2.963 1.00 87.50 84 ALA A C 1
ATOM 614 O O . ALA A 1 84 ? -5.465 -2.549 2.040 1.00 87.50 84 ALA A O 1
ATOM 615 N N . ILE A 1 85 ? -6.146 -4.015 3.599 1.00 86.81 85 ILE A N 1
ATOM 616 C CA . ILE A 1 85 ? -5.204 -5.089 3.237 1.00 86.81 85 ILE A CA 1
ATOM 617 C C . ILE A 1 85 ? -5.461 -5.560 1.804 1.00 86.81 85 ILE A C 1
ATOM 619 O O . ILE A 1 85 ? -4.524 -5.670 1.020 1.00 86.81 85 ILE A O 1
ATOM 623 N N . ALA A 1 86 ? -6.721 -5.808 1.438 1.00 89.38 86 ALA A N 1
ATOM 624 C CA . ALA A 1 86 ? -7.068 -6.222 0.080 1.00 89.38 86 ALA A CA 1
ATOM 625 C C . ALA A 1 86 ? -6.671 -5.165 -0.966 1.00 89.38 86 ALA A C 1
ATOM 627 O O . ALA A 1 86 ? -6.170 -5.513 -2.032 1.00 89.38 86 ALA A O 1
ATOM 628 N N . ALA A 1 87 ? -6.846 -3.879 -0.652 1.00 90.31 87 ALA A N 1
ATOM 629 C CA . ALA A 1 87 ? -6.443 -2.781 -1.523 1.00 90.31 87 ALA A CA 1
ATOM 630 C C . ALA A 1 87 ? -4.914 -2.664 -1.652 1.00 90.31 87 ALA A C 1
ATOM 632 O O . ALA A 1 87 ? -4.429 -2.487 -2.766 1.00 90.31 87 ALA A O 1
ATOM 633 N N . TRP A 1 88 ? -4.151 -2.832 -0.563 1.00 91.50 88 TRP A N 1
ATOM 634 C CA . TRP A 1 88 ? -2.683 -2.888 -0.627 1.00 91.50 88 TRP A CA 1
ATOM 635 C C . TRP A 1 88 ? -2.183 -4.066 -1.460 1.00 91.50 88 TRP A C 1
ATOM 637 O O . TRP A 1 88 ? -1.359 -3.873 -2.347 1.00 91.50 88 TRP A O 1
ATOM 647 N N . MET A 1 89 ? -2.743 -5.259 -1.243 1.00 90.31 89 MET A N 1
ATOM 648 C CA . MET A 1 89 ? -2.438 -6.443 -2.054 1.00 90.31 89 MET A CA 1
ATOM 649 C C . MET A 1 89 ? -2.754 -6.207 -3.535 1.00 90.31 89 MET A C 1
ATOM 651 O O . MET A 1 89 ? -2.020 -6.669 -4.402 1.00 90.31 89 MET A O 1
ATOM 655 N N . GLY A 1 90 ? -3.829 -5.474 -3.839 1.00 89.00 90 GLY A N 1
ATOM 656 C CA . GLY A 1 90 ? -4.155 -5.051 -5.200 1.00 89.00 90 GLY A CA 1
ATOM 657 C C . GLY A 1 90 ? -3.134 -4.070 -5.777 1.00 89.00 90 GLY A C 1
ATOM 658 O O . GLY A 1 90 ? -2.692 -4.257 -6.906 1.00 89.00 90 GLY A O 1
ATOM 659 N N . ALA A 1 91 ? -2.722 -3.059 -5.007 1.00 89.75 91 ALA A N 1
ATOM 660 C CA . ALA A 1 91 ? -1.727 -2.075 -5.429 1.00 89.75 91 ALA A CA 1
ATOM 661 C C . ALA A 1 91 ? -0.390 -2.740 -5.767 1.00 89.75 91 ALA A C 1
ATOM 663 O O . ALA A 1 91 ? 0.144 -2.538 -6.859 1.00 89.75 91 ALA A O 1
ATOM 664 N N . GLU A 1 92 ? 0.122 -3.569 -4.863 1.00 88.38 92 GLU A N 1
ATOM 665 C CA . GLU A 1 92 ? 1.349 -4.328 -5.085 1.00 88.38 92 GLU A CA 1
ATOM 666 C C . GLU A 1 92 ? 1.172 -5.347 -6.203 1.00 88.38 92 GLU A C 1
ATOM 668 O O . GLU A 1 92 ? 1.993 -5.399 -7.110 1.00 88.38 92 GLU A O 1
ATOM 673 N N . GLY A 1 93 ? 0.073 -6.103 -6.208 1.00 88.50 93 GLY A N 1
ATOM 674 C CA . GLY A 1 93 ? -0.220 -7.083 -7.249 1.00 88.50 93 GLY A CA 1
ATOM 675 C C . GLY A 1 93 ? -0.193 -6.473 -8.648 1.00 88.50 93 GLY A C 1
ATOM 676 O O . GLY A 1 93 ? 0.460 -7.017 -9.530 1.00 88.50 93 GLY A O 1
ATOM 677 N N . VAL A 1 94 ? -0.822 -5.311 -8.848 1.00 89.44 94 VAL A N 1
ATOM 678 C CA . VAL A 1 94 ? -0.760 -4.571 -10.120 1.00 89.44 94 VAL A CA 1
ATOM 679 C C . VAL A 1 94 ? 0.672 -4.168 -10.459 1.00 89.44 94 VAL A C 1
ATOM 681 O O . VAL A 1 94 ? 1.070 -4.284 -11.613 1.00 89.44 94 VAL A O 1
ATOM 684 N N . LEU A 1 95 ? 1.444 -3.715 -9.474 1.00 85.62 95 LEU A N 1
ATOM 685 C CA . LEU A 1 95 ? 2.807 -3.233 -9.677 1.00 85.62 95 LEU A CA 1
ATOM 686 C C . LEU A 1 95 ? 3.756 -4.377 -10.064 1.00 85.62 95 LEU A C 1
ATOM 688 O O . LEU A 1 95 ? 4.458 -4.281 -11.067 1.00 85.62 95 LEU A O 1
ATOM 692 N N . PHE A 1 96 ? 3.716 -5.493 -9.334 1.00 86.50 96 PHE A N 1
ATOM 693 C CA . PHE A 1 96 ? 4.546 -6.669 -9.601 1.00 86.50 96 PHE A CA 1
ATOM 694 C C . PHE A 1 96 ? 4.105 -7.423 -10.861 1.00 86.50 96 PHE A C 1
ATOM 696 O O . PHE A 1 96 ? 4.948 -7.780 -11.678 1.00 86.50 96 PHE A O 1
ATOM 703 N N . VAL A 1 97 ? 2.801 -7.655 -11.058 1.00 88.44 97 VAL A N 1
ATOM 704 C CA . VAL A 1 97 ? 2.294 -8.333 -12.267 1.00 88.44 97 VAL A CA 1
ATOM 705 C C . VAL A 1 97 ? 2.493 -7.454 -13.494 1.00 88.44 97 VAL A C 1
ATOM 707 O O . VAL A 1 97 ? 2.946 -7.945 -14.521 1.00 88.44 97 VAL A O 1
ATOM 710 N N . GLY A 1 98 ? 2.196 -6.158 -13.390 1.00 83.62 98 GLY A N 1
ATOM 711 C CA . GLY A 1 98 ? 2.448 -5.207 -14.466 1.00 83.62 98 GLY A CA 1
ATOM 712 C C . GLY A 1 98 ? 3.929 -5.150 -14.825 1.00 83.62 98 GLY A C 1
ATOM 713 O O . GLY A 1 98 ? 4.253 -5.150 -16.008 1.00 83.62 98 GLY A O 1
ATOM 714 N N . GLY A 1 99 ? 4.819 -5.210 -13.830 1.00 81.94 99 GLY A N 1
ATOM 715 C CA . GLY A 1 99 ? 6.253 -5.280 -14.075 1.00 81.94 99 GLY A CA 1
ATOM 716 C C . GLY A 1 99 ? 6.708 -6.576 -14.751 1.00 81.94 99 GLY A C 1
ATOM 717 O O . GLY A 1 99 ? 7.488 -6.529 -15.695 1.00 81.94 99 GLY A O 1
ATOM 718 N N . LEU A 1 100 ? 6.148 -7.725 -14.356 1.00 83.19 100 LEU A N 1
ATOM 719 C CA . LEU A 1 100 ? 6.415 -9.028 -14.985 1.00 83.19 100 LEU A CA 1
ATOM 720 C C . LEU A 1 100 ? 5.866 -9.172 -16.411 1.00 83.19 100 LEU A C 1
ATOM 722 O O . LEU A 1 100 ? 6.327 -10.040 -17.146 1.00 83.19 100 LEU A O 1
ATOM 726 N N . VAL A 1 101 ? 4.845 -8.405 -16.787 1.00 80.12 101 VAL A N 1
ATOM 727 C CA . VAL A 1 101 ? 4.293 -8.407 -18.156 1.00 80.12 101 VAL A CA 1
ATOM 728 C C . VAL A 1 101 ? 4.996 -7.372 -19.041 1.00 80.12 101 VAL A C 1
ATOM 730 O O . VAL A 1 101 ? 4.890 -7.438 -20.263 1.00 80.12 101 VAL A O 1
ATOM 733 N N . ALA A 1 102 ? 5.669 -6.397 -18.429 1.00 71.25 102 ALA A N 1
ATOM 734 C CA . ALA A 1 102 ? 6.356 -5.322 -19.128 1.00 71.25 102 ALA A CA 1
ATOM 735 C C . ALA A 1 102 ? 7.825 -5.626 -19.476 1.00 71.25 102 ALA A C 1
ATOM 737 O O . ALA A 1 102 ? 8.318 -4.943 -20.371 1.00 71.25 102 ALA A O 1
ATOM 738 N N . GLN A 1 103 ? 8.466 -6.597 -18.799 1.00 66.69 103 GLN A N 1
ATOM 739 C CA . GLN A 1 103 ? 9.733 -7.245 -19.209 1.00 66.69 103 GLN A CA 1
ATOM 740 C C . GLN A 1 103 ? 9.580 -8.049 -20.511 1.00 66.69 103 GLN A C 1
ATOM 742 O O . GLN A 1 103 ? 10.616 -8.317 -21.155 1.00 66.69 103 GLN A O 1
#

Foldseek 3Di:
DDDDPDPDPPVVLVVLLVVLLVVLCCCQPVCVLCCVQVPDDDDSVQLVVLLVVLLVVLVVLVVQLVVLVVVCVVVVPPVSSVVSSVSSCVSVVSNVVSSVVSD

Sequence (103 aa):
MFRGPIPLPPALPAAVMVLLAALWGLSVYAGWGLEAFCASGEPADDCGGRMALVTAVSSLFAVVATALTIGAWLTWRARLLVYAIAAWMGAEGVLFVGGLVAQ

Secondary structure (DSSP, 8-state):
---S-----THHHHHHHHHHHHHHHHHHHSSHHHHHHS-SSS-HHHHHHHHHHHHHHHHHHHHHHHHHHHHHHHHT-HHHHHHHHHHHHHHHHHHHHHHHHH-

pLDDT: mean 81.79, std 9.84, range [46.88, 93.38]

Organism: NCBI:txid2696284

Radius of gyration: 16.53 Å; chains: 1; bounding box: 34×38×44 Å